Protein AF-A0A3M1JB69-F1 (afdb_monomer_lite)

Radius of gyration: 27.88 Å; chains: 1; bounding box: 50×88×58 Å

Foldseek 3Di:
DVVVVVVVVVVVVVVPDDDDDDCPDDDDDDDDDDPVPCPPVPDPVVVVVCVVCVVVCVVVCVQQAAFPDFAQAKWFQDPQDTRVLQVVFQVLVVVCVVVDPDDDQKGWDFSVQQQDRMDGGTTQGNNNVCNGRVDPDDRDDDDDDPVRVVVVVVVQVVVRHTRMYPND

Sequence (168 aa):
MKSIIFLCYCCLALLGCSSYQLLTHATAEYYVISPATDTLASTPLTERIERLVEPYQTELDSRMNEVIGRAARAMPKGQPESALGNWIADALQAKALQLSTHKVHASVQ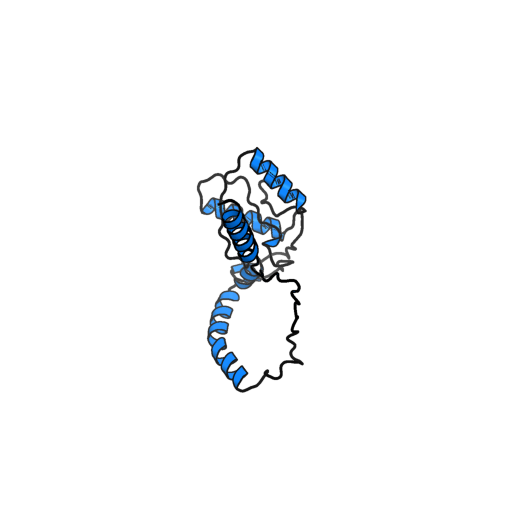NYGGIRIAELPAGAITVGTIYELMPFDNTLVIVELSAPMAQHFFDHIAAKGGWPVSKEV

Secondary structure (DSSP, 8-state):
-HHHHHHHHHHHHHTT-PPP--------------TTT-TTTTSHHHHHHHHHHHHHHHHHHHHHT-EEEEESS-EE--SS--HHHHHHHHHHHHHHHHH-SS-----B--GGG---SEE-SEEEEHHHHHHHS-S-PPP------HHHHHHHHHHHHHTT---B-TT-

pLDDT: mean 89.63, std 10.76, range [50.88, 98.31]

Structure (mmCIF, N/CA/C/O backbone):
data_AF-A0A3M1JB69-F1
#
_entry.id   AF-A0A3M1JB69-F1
#
loop_
_atom_site.group_PDB
_atom_site.id
_atom_site.type_symbol
_atom_site.label_atom_id
_atom_site.label_alt_id
_atom_site.label_comp_id
_atom_site.label_asym_id
_atom_site.label_entity_id
_atom_site.label_seq_id
_atom_site.pdbx_PDB_ins_code
_atom_site.Cartn_x
_atom_site.Cartn_y
_atom_site.Cartn_z
_atom_site.occupancy
_atom_site.B_iso_or_equiv
_atom_site.auth_seq_id
_atom_site.auth_comp_id
_atom_site.auth_asym_id
_atom_site.auth_atom_id
_atom_site.pdbx_PDB_model_num
ATOM 1 N N . MET A 1 1 ? 24.003 71.906 7.521 1.00 59.97 1 MET A N 1
ATOM 2 C CA . MET A 1 1 ? 23.502 70.748 6.738 1.00 59.97 1 MET A CA 1
ATOM 3 C C . MET A 1 1 ? 24.093 69.406 7.172 1.00 59.97 1 MET A C 1
ATOM 5 O O . MET A 1 1 ? 23.312 68.510 7.449 1.00 59.97 1 MET A O 1
ATOM 9 N N . LYS A 1 2 ? 25.422 69.252 7.305 1.00 62.91 2 LYS A N 1
ATOM 10 C CA . LYS A 1 2 ? 26.056 67.963 7.664 1.00 62.91 2 LYS A CA 1
ATOM 11 C C . LYS A 1 2 ? 25.614 67.381 9.027 1.00 62.91 2 LYS A C 1
ATOM 13 O O . LYS A 1 2 ? 25.362 66.186 9.099 1.00 62.91 2 LYS A O 1
ATOM 18 N N . SER A 1 3 ? 25.408 68.208 10.062 1.00 65.94 3 SER A N 1
ATOM 19 C CA . SER A 1 3 ? 24.931 67.723 11.378 1.00 65.94 3 SER A CA 1
ATOM 20 C C . SER A 1 3 ? 23.481 67.228 11.393 1.00 65.94 3 SER A C 1
ATOM 22 O O . SER A 1 3 ? 23.168 66.324 12.155 1.00 65.94 3 SER A O 1
ATOM 24 N N . ILE A 1 4 ? 22.598 67.776 10.550 1.00 76.06 4 ILE A N 1
ATOM 25 C CA . ILE A 1 4 ? 21.187 67.343 10.484 1.00 76.06 4 ILE A CA 1
ATOM 26 C C . ILE A 1 4 ? 21.087 65.977 9.793 1.00 76.06 4 ILE A C 1
ATOM 28 O O . ILE A 1 4 ? 20.329 65.114 10.227 1.00 76.06 4 ILE A O 1
ATOM 32 N N . ILE A 1 5 ? 21.910 65.757 8.762 1.00 77.44 5 ILE A N 1
ATOM 33 C CA . ILE A 1 5 ? 22.006 64.468 8.066 1.00 77.44 5 ILE A CA 1
ATOM 34 C C . ILE A 1 5 ? 22.552 63.391 9.013 1.00 77.44 5 ILE A C 1
ATOM 36 O O . ILE A 1 5 ? 22.012 62.289 9.053 1.00 77.44 5 ILE A O 1
ATOM 40 N N . PHE A 1 6 ? 23.562 63.722 9.825 1.00 79.25 6 PHE A N 1
ATOM 41 C CA . PHE A 1 6 ? 24.112 62.800 10.822 1.00 79.25 6 PHE A CA 1
ATOM 42 C C . PHE A 1 6 ? 23.081 62.431 11.904 1.00 79.25 6 PHE A C 1
ATOM 44 O O . PHE A 1 6 ? 22.952 61.265 12.268 1.00 79.25 6 PHE A O 1
ATOM 51 N N . LEU A 1 7 ? 22.278 63.402 12.356 1.00 78.69 7 LEU A N 1
ATOM 52 C CA . LEU A 1 7 ? 21.212 63.169 13.333 1.00 78.69 7 LEU A CA 1
ATOM 53 C C . LEU A 1 7 ? 20.072 62.300 12.765 1.00 78.69 7 LEU A C 1
ATOM 55 O O . LEU A 1 7 ? 19.571 61.419 13.463 1.00 78.69 7 LEU A O 1
ATOM 59 N N . CYS A 1 8 ? 19.701 62.492 11.492 1.00 79.81 8 CYS A N 1
ATOM 60 C CA . CYS A 1 8 ? 18.732 61.626 10.810 1.00 79.81 8 CYS A CA 1
ATOM 61 C C . CYS A 1 8 ? 19.247 60.189 10.662 1.00 79.81 8 CYS A C 1
ATOM 63 O O . CYS A 1 8 ? 18.489 59.252 10.901 1.00 79.81 8 CYS A O 1
ATOM 65 N N . TYR A 1 9 ? 20.530 60.003 10.329 1.00 78.94 9 TYR A N 1
ATOM 66 C CA . TYR A 1 9 ? 21.136 58.671 10.221 1.00 78.94 9 TYR A CA 1
ATOM 67 C C . TYR A 1 9 ? 21.146 57.932 11.567 1.00 78.94 9 TYR A C 1
ATOM 69 O O . TYR A 1 9 ? 20.818 56.747 11.619 1.00 78.94 9 TYR A O 1
ATOM 77 N N . CYS A 1 10 ? 21.430 58.639 12.667 1.00 77.38 10 CYS A N 1
ATOM 78 C CA . CYS A 1 10 ? 21.309 58.078 14.015 1.00 77.38 10 CYS A CA 1
ATOM 79 C C . CYS A 1 10 ? 19.862 57.702 14.373 1.00 77.38 10 CYS A C 1
ATOM 81 O O . CYS A 1 10 ? 19.647 56.651 14.969 1.00 77.38 10 CYS A O 1
ATOM 83 N N . CYS A 1 11 ? 18.861 58.506 13.996 1.00 77.06 11 CYS A N 1
ATOM 84 C CA . CYS A 1 11 ? 17.456 58.176 14.274 1.00 77.06 11 CYS A CA 1
ATOM 85 C C . CYS A 1 11 ? 16.965 56.957 13.475 1.00 77.06 11 CYS A C 1
ATOM 87 O O . CYS A 1 11 ? 16.249 56.121 14.021 1.00 77.06 11 CYS A O 1
ATOM 89 N N . LEU A 1 12 ? 17.378 56.815 12.211 1.00 76.62 12 LEU A N 1
ATOM 90 C CA . LEU A 1 12 ? 17.051 55.652 11.376 1.00 76.62 12 LEU A CA 1
ATOM 91 C C . LEU A 1 12 ? 17.681 54.356 11.906 1.00 76.62 12 LEU A C 1
ATOM 93 O O . LEU A 1 12 ? 17.036 53.312 11.869 1.00 76.62 12 LEU A O 1
ATOM 97 N N . ALA A 1 13 ? 18.896 54.422 12.460 1.00 72.00 13 ALA A N 1
ATOM 98 C CA . ALA A 1 13 ? 19.550 53.269 13.081 1.00 72.00 13 ALA A CA 1
ATOM 99 C C . ALA A 1 13 ? 18.842 52.787 14.364 1.00 72.00 13 ALA A C 1
ATOM 101 O O . ALA A 1 13 ? 18.866 51.595 14.665 1.00 72.00 13 ALA A O 1
ATOM 102 N N . LEU A 1 14 ? 18.174 53.683 15.101 1.00 70.69 14 LEU A N 1
ATOM 103 C CA . LEU A 1 14 ? 17.458 53.340 16.338 1.00 70.69 14 LEU A CA 1
ATOM 104 C C . LEU A 1 14 ? 16.070 52.718 16.098 1.00 70.69 14 LEU A C 1
ATOM 106 O O . LEU A 1 14 ? 15.533 52.078 16.998 1.00 70.69 14 LEU A O 1
ATOM 110 N N . LEU A 1 15 ? 15.502 52.852 14.894 1.00 72.00 15 LEU A N 1
ATOM 111 C CA . LEU A 1 15 ? 14.200 52.271 14.528 1.00 72.00 15 LEU A CA 1
ATOM 112 C C . LEU A 1 15 ? 14.291 50.819 14.010 1.00 72.00 15 LEU A C 1
ATOM 114 O O . LEU A 1 15 ? 13.262 50.204 13.746 1.00 72.00 15 LEU A O 1
ATOM 118 N N . GLY A 1 16 ? 15.500 50.258 13.871 1.00 69.44 16 GLY A N 1
ATOM 119 C CA . GLY A 1 16 ? 15.729 48.909 13.331 1.00 69.44 16 GLY A CA 1
ATOM 120 C C . GLY A 1 16 ? 15.640 47.756 14.341 1.00 69.44 16 GLY A C 1
ATOM 121 O O . GLY A 1 16 ? 15.690 46.594 13.943 1.00 69.44 16 GLY A O 1
ATOM 122 N N . CYS A 1 17 ? 15.509 48.037 15.640 1.00 71.94 17 CYS A N 1
ATOM 123 C CA . CYS A 1 17 ? 15.411 47.002 16.673 1.00 71.94 17 CYS A CA 1
ATOM 124 C C . CYS A 1 17 ? 13.972 46.483 16.811 1.00 71.94 17 CYS A C 1
ATOM 126 O O . CYS A 1 17 ? 13.270 46.824 17.762 1.00 71.94 17 CYS A O 1
ATOM 128 N N . SER A 1 18 ? 13.525 45.634 15.884 1.00 73.81 18 SER A N 1
ATOM 129 C CA . SER A 1 18 ? 12.334 44.806 16.102 1.00 73.81 18 SER A CA 1
ATOM 130 C C . SER A 1 18 ? 12.735 43.514 16.814 1.00 73.81 18 SER A C 1
ATOM 132 O O . SER A 1 18 ? 13.521 42.730 16.277 1.00 73.81 18 SER A O 1
ATOM 134 N N . SER A 1 19 ? 12.200 43.265 18.007 1.00 73.50 19 SER A N 1
ATOM 135 C CA . SER A 1 19 ? 12.325 41.959 18.650 1.00 73.50 19 SER A CA 1
ATOM 136 C C . SER A 1 19 ? 11.537 40.927 17.839 1.00 73.50 19 SER A C 1
ATOM 138 O O . SER A 1 19 ? 10.320 41.024 17.701 1.00 73.50 19 SER A O 1
ATOM 140 N N . TYR A 1 20 ? 12.226 39.936 17.277 1.00 73.81 20 TYR A N 1
ATOM 141 C CA . TYR A 1 20 ? 11.574 38.761 16.709 1.00 73.81 20 TYR A CA 1
ATOM 142 C C . TYR A 1 20 ? 11.559 37.658 17.767 1.00 73.81 20 TYR A C 1
ATOM 144 O O . TYR A 1 20 ? 12.551 37.410 18.452 1.00 73.81 20 TYR A O 1
ATOM 152 N N . GLN A 1 21 ? 10.406 37.023 17.940 1.00 80.12 21 GLN A N 1
ATOM 153 C CA . GLN A 1 21 ? 10.261 35.882 18.835 1.00 80.12 21 GLN A CA 1
ATOM 154 C C . GLN A 1 21 ? 10.840 34.662 18.113 1.00 80.12 21 GLN A C 1
ATOM 156 O O . GLN A 1 21 ? 10.257 34.178 17.145 1.00 80.12 21 GLN A O 1
ATOM 161 N N . LEU A 1 22 ? 12.007 34.192 18.551 1.00 75.62 22 LEU A N 1
ATOM 162 C CA . LEU A 1 22 ? 12.551 32.912 18.113 1.00 75.62 22 LEU A CA 1
ATOM 163 C C . LEU A 1 22 ? 12.115 31.851 19.122 1.00 75.62 22 LEU A C 1
ATOM 165 O O . LEU A 1 22 ? 12.344 32.008 20.320 1.00 75.62 22 LEU A O 1
ATOM 169 N N . LEU A 1 23 ? 11.494 30.774 18.646 1.00 78.56 23 LEU A N 1
ATOM 170 C CA . LEU A 1 23 ? 11.178 29.630 19.491 1.00 78.56 23 LEU A CA 1
ATOM 171 C C . LEU A 1 23 ? 12.502 28.976 19.927 1.00 78.56 23 LEU A C 1
ATOM 173 O O . LEU A 1 23 ? 13.141 28.281 19.141 1.00 78.56 23 LEU A O 1
ATOM 177 N N . THR A 1 24 ? 12.952 29.246 21.153 1.00 81.94 24 THR A N 1
ATOM 178 C CA . THR A 1 24 ? 14.218 28.710 21.687 1.00 81.94 24 THR A CA 1
ATOM 179 C C . THR A 1 24 ? 14.052 27.324 22.300 1.00 81.94 24 THR A C 1
ATOM 181 O O . THR A 1 24 ? 15.023 26.578 22.392 1.00 81.94 24 THR A O 1
ATOM 184 N N . HIS A 1 25 ? 12.828 26.968 22.697 1.00 75.56 25 HIS A N 1
ATOM 185 C CA . HIS A 1 25 ? 12.494 25.683 23.296 1.00 75.56 25 HIS A CA 1
ATOM 186 C C . HIS A 1 25 ? 11.073 25.259 22.918 1.00 75.56 25 HIS A C 1
ATOM 188 O O . HIS A 1 25 ? 10.121 26.018 23.085 1.00 75.56 25 HIS A O 1
ATOM 194 N N . ALA A 1 26 ? 10.939 24.019 22.456 1.00 79.75 26 ALA A N 1
ATOM 195 C CA . ALA A 1 26 ? 9.672 23.313 22.347 1.00 79.75 26 ALA A CA 1
ATOM 196 C C . ALA A 1 26 ? 9.779 22.053 23.207 1.00 79.75 26 ALA A C 1
ATOM 198 O O . ALA A 1 26 ? 10.623 21.195 22.948 1.00 79.75 26 ALA A O 1
ATOM 199 N N . THR A 1 27 ? 8.965 21.952 24.251 1.00 80.75 27 THR A N 1
ATOM 200 C CA . THR A 1 27 ? 8.867 20.743 25.072 1.00 80.75 27 THR A CA 1
ATOM 201 C C . THR A 1 27 ? 7.685 19.922 24.582 1.00 80.75 27 THR A C 1
ATOM 203 O O . THR A 1 27 ? 6.551 20.391 24.619 1.00 80.75 27 THR A O 1
ATOM 206 N N . ALA A 1 28 ? 7.945 18.704 24.109 1.00 79.81 28 ALA A N 1
ATOM 207 C CA . ALA A 1 28 ? 6.886 17.743 23.834 1.00 79.81 28 ALA A CA 1
ATOM 208 C C . ALA A 1 28 ? 6.495 17.060 25.149 1.00 79.81 28 ALA A C 1
ATOM 210 O O . ALA A 1 28 ? 7.297 16.323 25.723 1.00 79.81 28 ALA A O 1
ATOM 211 N N . GLU A 1 29 ? 5.278 17.310 25.627 1.00 83.38 29 GLU A N 1
ATOM 212 C CA . GLU A 1 29 ? 4.675 16.505 26.687 1.00 83.38 29 GLU A CA 1
ATOM 213 C C . GLU A 1 29 ? 3.885 15.356 26.063 1.00 83.38 29 GLU A C 1
ATOM 215 O O . GLU A 1 29 ? 3.011 15.561 25.221 1.00 83.38 29 GLU A O 1
ATOM 220 N N . TYR A 1 30 ? 4.207 14.134 26.481 1.00 76.44 30 TYR A N 1
ATOM 221 C CA . TYR A 1 30 ? 3.468 12.940 26.098 1.00 76.44 30 TYR A CA 1
ATOM 222 C C . TYR A 1 30 ? 2.488 12.595 27.215 1.00 76.44 30 TYR A C 1
ATOM 224 O O . TYR A 1 30 ? 2.898 12.206 28.309 1.00 76.44 30 TYR A O 1
ATOM 232 N N . TYR A 1 31 ? 1.193 12.710 26.935 1.00 76.50 31 TYR A N 1
ATOM 233 C CA . TYR A 1 31 ? 0.150 12.258 27.848 1.00 76.50 31 TYR A CA 1
ATOM 234 C C . TYR A 1 31 ? -0.183 10.799 27.548 1.00 76.50 31 TYR A C 1
ATOM 236 O O . TYR A 1 31 ? -0.689 10.470 26.475 1.00 76.50 31 TYR A O 1
ATOM 244 N N . VAL A 1 32 ? 0.114 9.911 28.496 1.00 73.62 32 VAL A N 1
ATOM 245 C CA . VAL A 1 32 ? -0.265 8.499 28.392 1.00 73.62 32 VAL A CA 1
ATOM 246 C C . VAL A 1 32 ? -1.743 8.373 28.748 1.00 73.62 32 VAL A C 1
ATOM 248 O O . VAL A 1 32 ? -2.123 8.459 29.917 1.00 73.62 32 VAL A O 1
ATOM 251 N N . ILE A 1 33 ? -2.582 8.162 27.736 1.00 74.06 33 ILE A N 1
ATOM 252 C CA . ILE A 1 33 ? -3.976 7.768 27.939 1.00 74.06 33 ILE A CA 1
ATOM 253 C C . ILE A 1 33 ? -3.962 6.277 28.284 1.00 74.06 33 ILE A C 1
ATOM 255 O O . ILE A 1 33 ? -3.626 5.446 27.441 1.00 74.06 33 ILE A O 1
ATOM 259 N N . SER A 1 34 ? -4.265 5.937 29.537 1.00 70.44 34 SER A N 1
ATOM 260 C CA . SER A 1 34 ? -4.384 4.551 29.992 1.00 70.44 34 SER A CA 1
ATOM 261 C C . SER A 1 34 ? -5.739 4.341 30.667 1.00 70.44 34 SER A C 1
ATOM 263 O O . SER A 1 34 ? -6.229 5.270 31.311 1.00 70.44 34 SER A O 1
ATOM 265 N N . PRO A 1 35 ? -6.321 3.130 30.612 1.00 67.62 35 PRO A N 1
ATOM 266 C CA . PRO A 1 35 ? -7.565 2.831 31.324 1.00 67.62 35 PRO A CA 1
ATOM 267 C C . PRO A 1 35 ? -7.478 3.101 32.836 1.00 67.62 35 PRO A C 1
ATOM 269 O O . PRO A 1 35 ? -8.478 3.399 33.472 1.00 67.62 35 PRO A O 1
ATOM 272 N N . ALA A 1 36 ? -6.275 3.021 33.418 1.00 66.12 36 ALA A N 1
ATOM 273 C CA . ALA A 1 36 ? -6.036 3.274 34.838 1.00 66.12 36 ALA A CA 1
ATOM 274 C C . ALA A 1 36 ? -6.011 4.770 35.208 1.00 66.12 36 ALA A C 1
ATOM 276 O O . ALA A 1 36 ? -6.144 5.108 36.383 1.00 66.12 36 ALA A O 1
ATOM 277 N N . THR A 1 37 ? -5.825 5.662 34.231 1.00 65.44 37 THR A N 1
ATOM 278 C CA . THR A 1 37 ? -5.840 7.125 34.409 1.00 65.44 37 THR A CA 1
ATOM 279 C C . THR A 1 37 ? -7.115 7.779 33.881 1.00 65.44 37 THR A C 1
ATOM 281 O O . THR A 1 37 ? -7.294 8.985 34.055 1.00 65.44 37 THR A O 1
ATOM 284 N N . ASP A 1 38 ? -8.016 7.003 33.278 1.00 70.25 38 ASP A N 1
ATOM 285 C CA . ASP A 1 38 ? -9.279 7.497 32.749 1.00 70.25 38 ASP A CA 1
ATOM 286 C C . ASP A 1 38 ? -10.336 7.610 33.857 1.00 70.25 38 ASP A C 1
ATOM 288 O O . ASP A 1 38 ? -11.133 6.708 34.108 1.00 70.25 38 ASP A O 1
ATOM 292 N N . THR A 1 39 ? -10.339 8.750 34.548 1.00 69.44 39 THR A N 1
ATOM 293 C CA . THR A 1 39 ? -11.364 9.092 35.548 1.00 69.44 39 THR A CA 1
ATOM 294 C C . THR A 1 39 ? -12.730 9.397 34.930 1.00 69.44 39 THR A C 1
ATOM 296 O O . THR A 1 39 ? -13.700 9.593 35.666 1.00 69.44 39 THR A O 1
ATOM 299 N N . LEU A 1 40 ? -12.816 9.463 33.597 1.00 69.81 40 LEU A N 1
ATOM 300 C CA . LEU A 1 40 ? -14.030 9.780 32.854 1.00 69.81 40 LEU A CA 1
ATOM 301 C C . LEU A 1 40 ? -14.699 8.537 32.260 1.00 69.81 40 LEU A C 1
ATOM 303 O O . LEU A 1 40 ? -15.880 8.621 31.905 1.00 69.81 40 LEU A O 1
ATOM 307 N N . ALA A 1 41 ? -14.007 7.399 32.181 1.00 66.94 41 ALA A N 1
ATOM 308 C CA . ALA A 1 41 ? -14.578 6.117 31.786 1.00 66.94 41 ALA A CA 1
ATOM 309 C C . ALA A 1 41 ? -15.791 5.802 32.678 1.00 66.94 41 ALA A C 1
ATOM 311 O O . ALA A 1 41 ? -15.651 5.583 33.879 1.00 66.94 41 ALA A O 1
ATOM 312 N N . SER A 1 42 ? -16.993 5.763 32.098 1.00 71.56 42 SER A N 1
ATOM 313 C CA . SER A 1 42 ? -18.283 5.575 32.802 1.00 71.56 42 SER A CA 1
ATOM 314 C C . SER A 1 42 ? -18.881 6.815 33.489 1.00 71.56 42 SER A C 1
ATOM 316 O O . SER A 1 42 ? -19.702 6.693 34.398 1.00 71.56 42 SER A O 1
ATOM 318 N N . THR A 1 43 ? -18.511 8.030 33.075 1.00 83.38 43 THR A N 1
ATOM 319 C CA . THR A 1 43 ? -19.270 9.234 33.461 1.00 83.38 43 THR A CA 1
ATOM 320 C C . THR A 1 43 ? -20.482 9.453 32.546 1.00 83.38 43 THR A C 1
ATOM 322 O O . THR A 1 43 ? -20.436 9.081 31.371 1.00 83.38 43 THR A O 1
ATOM 325 N N . PRO A 1 44 ? -21.529 10.174 33.000 1.00 85.44 44 PRO A N 1
ATOM 326 C CA . PRO A 1 44 ? -22.649 10.558 32.135 1.00 85.44 44 PRO A CA 1
ATOM 327 C C . PRO A 1 44 ? -22.227 11.366 30.897 1.00 85.44 44 PRO A C 1
ATOM 329 O O . PRO A 1 44 ? -22.964 11.433 29.915 1.00 85.44 44 PRO A O 1
ATOM 332 N N . LEU A 1 45 ? -21.062 12.027 30.939 1.00 85.75 45 LEU A N 1
ATOM 333 C CA . LEU A 1 45 ? -20.484 12.705 29.781 1.00 85.75 45 LEU A CA 1
ATOM 334 C C . LEU A 1 45 ? -19.982 11.691 28.747 1.00 85.75 45 LEU A C 1
ATOM 336 O O . LEU A 1 45 ? -20.325 11.814 27.574 1.00 85.75 45 LEU A O 1
ATOM 340 N N . THR A 1 46 ? -19.235 10.679 29.182 1.00 86.38 46 THR A N 1
ATOM 341 C CA . THR A 1 46 ? -18.732 9.597 28.324 1.00 86.38 46 THR A CA 1
ATOM 342 C C . THR A 1 46 ? -19.878 8.805 27.704 1.00 86.38 46 THR A C 1
ATOM 344 O O . THR A 1 46 ? -19.921 8.689 26.487 1.00 86.38 46 THR A O 1
ATOM 347 N N . GLU A 1 47 ? -20.901 8.429 28.478 1.00 88.25 47 GLU A N 1
ATOM 348 C CA . GLU A 1 47 ? -22.102 7.751 27.951 1.00 88.25 47 GLU A CA 1
ATOM 349 C C . GLU A 1 47 ? -22.867 8.590 26.909 1.00 88.25 47 GLU A C 1
ATOM 351 O O . GLU A 1 47 ? -23.573 8.068 26.042 1.00 88.25 47 GLU A O 1
ATOM 356 N N . ARG A 1 48 ? -22.807 9.924 27.007 1.00 91.69 48 ARG A N 1
ATOM 357 C CA . ARG A 1 48 ? -23.402 10.822 26.003 1.00 91.69 48 ARG A CA 1
ATOM 358 C C . ARG A 1 48 ? -22.561 10.882 24.733 1.00 91.69 48 ARG A C 1
ATOM 360 O O . ARG A 1 48 ? -23.143 10.967 23.657 1.00 91.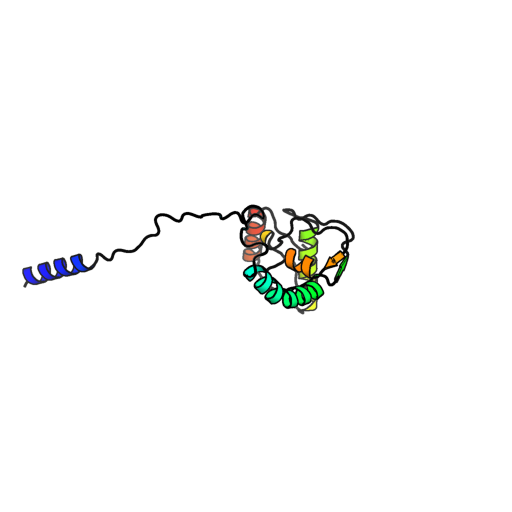69 48 ARG A O 1
ATOM 367 N N . ILE A 1 49 ? -21.235 10.865 24.855 1.00 92.25 49 ILE A N 1
ATOM 368 C CA . ILE A 1 49 ? -20.313 10.845 23.713 1.00 92.25 49 ILE A CA 1
ATOM 369 C C . ILE A 1 49 ? -20.387 9.491 23.003 1.00 92.25 49 ILE A C 1
ATOM 371 O O . ILE A 1 49 ? -20.511 9.464 21.785 1.00 92.25 49 ILE A O 1
ATOM 375 N N . GLU A 1 50 ? -20.402 8.384 23.741 1.00 91.62 50 GLU A N 1
ATOM 376 C CA . GLU A 1 50 ? -20.561 7.035 23.188 1.00 91.62 50 GLU A CA 1
ATOM 377 C C . GLU A 1 50 ? -21.858 6.923 22.386 1.00 91.62 50 GLU A C 1
ATOM 379 O O . GLU A 1 50 ? -21.807 6.611 21.201 1.00 91.62 50 GLU A O 1
ATOM 384 N N . ARG A 1 51 ? -23.005 7.309 22.964 1.00 94.62 51 ARG A N 1
ATOM 385 C CA . ARG A 1 51 ? -24.290 7.332 22.238 1.00 94.62 51 ARG A CA 1
ATOM 386 C C . ARG A 1 51 ? -24.297 8.262 21.025 1.00 94.62 51 ARG A C 1
ATOM 388 O O . ARG A 1 51 ? -25.051 8.034 20.085 1.00 94.62 51 ARG A O 1
ATOM 395 N N . LEU A 1 52 ? -23.506 9.335 21.053 1.00 96.12 52 LEU A N 1
ATOM 396 C CA . LEU A 1 52 ? -23.362 10.235 19.911 1.00 96.12 52 LEU A CA 1
ATOM 397 C C . LEU A 1 52 ? -22.556 9.579 18.779 1.00 96.12 52 LEU A C 1
ATOM 399 O O . LEU A 1 52 ? -22.883 9.792 17.614 1.00 96.12 52 LEU A O 1
ATOM 403 N N . VAL A 1 53 ? -21.513 8.812 19.109 1.00 96.88 53 VAL A N 1
ATOM 404 C CA . VAL A 1 53 ? -20.578 8.200 18.148 1.00 96.88 53 VAL A CA 1
ATOM 405 C C . VAL A 1 53 ? -21.081 6.849 17.622 1.00 96.88 53 VAL A C 1
ATOM 407 O O . VAL A 1 53 ? -20.856 6.539 16.453 1.00 96.88 53 VAL A O 1
ATOM 410 N N . GLU A 1 54 ? -21.808 6.083 18.437 1.00 96.88 54 GLU A N 1
ATOM 411 C CA . GLU A 1 54 ? -22.316 4.732 18.151 1.00 96.88 54 GLU A CA 1
ATOM 412 C C . GLU A 1 54 ? -22.949 4.550 16.756 1.00 96.88 54 GLU A C 1
ATOM 414 O O . GLU A 1 54 ? -22.554 3.610 16.057 1.00 96.88 54 GLU A O 1
ATOM 419 N N . PRO A 1 55 ? -23.878 5.406 16.274 1.00 96.50 55 PRO A N 1
ATOM 420 C CA . PRO A 1 55 ? -24.465 5.208 14.948 1.00 96.50 55 PRO A CA 1
ATOM 421 C C . PRO A 1 55 ? -23.438 5.355 13.816 1.00 96.50 55 PRO A C 1
ATOM 423 O O . PRO A 1 55 ? -23.493 4.609 12.839 1.00 96.50 55 PRO A O 1
ATOM 426 N N . TYR A 1 56 ? -22.472 6.270 13.956 1.00 97.25 56 TYR A N 1
ATOM 427 C CA . TYR A 1 56 ? -21.403 6.458 12.970 1.00 97.25 56 TYR A CA 1
ATOM 428 C C . TYR A 1 56 ? -20.423 5.291 12.986 1.00 97.25 56 TYR A C 1
ATOM 430 O O . TYR A 1 56 ? -20.015 4.822 11.927 1.00 97.25 56 TYR A O 1
ATOM 438 N N . GLN A 1 57 ? -20.072 4.807 14.180 1.00 95.94 57 GLN A N 1
ATOM 439 C CA . GLN A 1 57 ? -19.228 3.628 14.333 1.00 95.94 57 GLN A CA 1
ATOM 440 C C . GLN A 1 57 ? -19.892 2.403 13.703 1.00 95.94 57 GLN A C 1
ATOM 442 O O . GLN A 1 57 ? -19.261 1.718 12.912 1.00 95.94 57 GLN A O 1
ATOM 447 N N . THR A 1 58 ? -21.182 2.184 13.961 1.00 96.19 58 THR A N 1
ATOM 448 C CA . THR A 1 58 ? -21.933 1.056 13.392 1.00 96.19 58 THR A CA 1
ATOM 449 C C . THR A 1 58 ? -21.948 1.095 11.862 1.00 96.19 58 THR A C 1
ATOM 451 O O . THR A 1 58 ? -21.715 0.074 11.210 1.00 96.19 58 THR A O 1
ATOM 454 N N . GLU A 1 59 ? -22.192 2.266 11.261 1.00 95.75 59 GLU A N 1
ATOM 455 C CA . GLU A 1 59 ? -22.146 2.401 9.803 1.00 95.75 59 GLU A CA 1
ATOM 456 C C . GLU A 1 59 ? -20.730 2.160 9.260 1.00 95.75 59 GLU A C 1
ATOM 458 O O . GLU A 1 59 ? -20.559 1.399 8.303 1.00 95.75 59 GLU A O 1
ATOM 463 N N . LEU A 1 60 ? -19.712 2.770 9.873 1.00 96.19 60 LEU A N 1
ATOM 464 C CA . LEU A 1 60 ? -18.318 2.608 9.464 1.00 96.19 60 LEU A CA 1
ATOM 465 C C . LEU A 1 60 ? -17.866 1.152 9.573 1.00 96.19 60 LEU A C 1
ATOM 467 O O . LEU A 1 60 ? -17.315 0.625 8.609 1.00 96.19 60 LEU A O 1
ATOM 471 N N . ASP A 1 61 ? -18.162 0.483 10.683 1.00 96.06 61 ASP A N 1
ATOM 472 C CA . ASP A 1 61 ? -17.812 -0.914 10.922 1.00 96.06 61 ASP A CA 1
ATOM 473 C C . ASP A 1 61 ? -18.453 -1.828 9.876 1.00 96.06 61 ASP A C 1
ATOM 475 O O . ASP A 1 61 ? -17.805 -2.758 9.393 1.00 96.06 61 ASP A O 1
ATOM 479 N N . SER A 1 62 ? -19.693 -1.550 9.456 1.00 95.00 62 SER A N 1
ATOM 480 C CA . SER A 1 62 ? -20.350 -2.330 8.400 1.00 95.00 62 SER A CA 1
ATOM 481 C C . SER A 1 62 ? -19.600 -2.268 7.062 1.00 95.00 62 SER A C 1
ATOM 483 O O . SER A 1 62 ? -19.518 -3.274 6.358 1.00 95.00 62 SER A O 1
ATOM 485 N N . ARG A 1 63 ? -18.998 -1.115 6.737 1.00 96.19 63 ARG A N 1
ATOM 486 C CA . ARG A 1 63 ? -18.219 -0.906 5.507 1.00 96.19 63 ARG A CA 1
ATOM 487 C C . ARG A 1 63 ? -16.794 -1.431 5.651 1.00 96.19 63 ARG A C 1
ATOM 489 O O . ARG A 1 63 ? -16.290 -2.104 4.760 1.00 96.19 63 ARG A O 1
ATOM 496 N N . MET A 1 64 ? -16.137 -1.149 6.776 1.00 96.94 64 MET A N 1
ATOM 497 C CA . MET A 1 64 ? -14.747 -1.543 7.022 1.00 96.94 64 MET A CA 1
ATOM 498 C C . MET A 1 64 ? -14.581 -3.060 7.156 1.00 96.94 64 MET A C 1
ATOM 500 O O . MET A 1 64 ? -13.524 -3.581 6.798 1.00 96.94 64 MET A O 1
ATOM 504 N N . ASN A 1 65 ? -15.610 -3.776 7.615 1.00 97.38 65 ASN A N 1
ATOM 505 C CA . ASN A 1 65 ? -15.590 -5.235 7.745 1.00 97.38 65 ASN A CA 1
ATOM 506 C C . ASN A 1 65 ? -16.018 -5.986 6.474 1.00 97.38 65 ASN A C 1
ATOM 508 O O . ASN A 1 65 ? -16.003 -7.219 6.462 1.00 97.38 65 ASN A O 1
ATOM 512 N N . GLU A 1 66 ? -16.372 -5.284 5.393 1.00 98.06 66 GLU A N 1
ATOM 5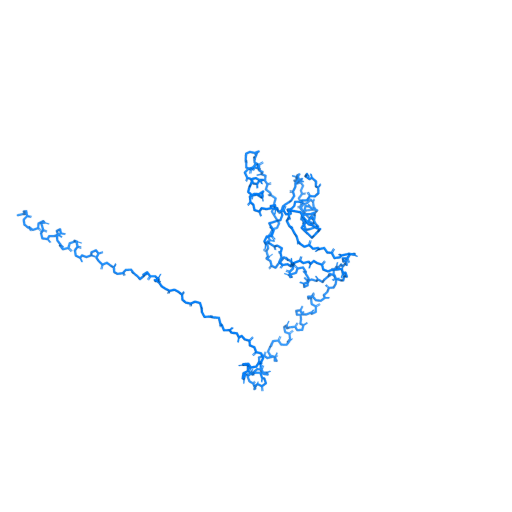13 C CA . GLU A 1 66 ? -16.668 -5.922 4.111 1.00 98.06 66 GLU A CA 1
ATOM 514 C C . GLU A 1 66 ? -15.426 -6.662 3.591 1.00 98.06 66 GLU A C 1
ATOM 516 O O . GLU A 1 66 ? -14.365 -6.067 3.396 1.00 98.06 66 GLU A O 1
ATOM 521 N N . VAL A 1 67 ? -15.558 -7.973 3.365 1.00 98.12 67 VAL A N 1
ATOM 522 C CA . VAL A 1 67 ? -14.483 -8.822 2.837 1.00 98.12 67 VAL A CA 1
ATOM 523 C C . VAL A 1 67 ? -14.412 -8.671 1.320 1.00 98.12 67 VAL A C 1
ATOM 525 O O . VAL A 1 67 ? -15.302 -9.124 0.605 1.00 98.12 67 VAL A O 1
ATOM 528 N N . ILE A 1 68 ? -13.308 -8.113 0.829 1.00 97.50 68 ILE A N 1
ATOM 529 C CA . ILE A 1 68 ? -13.074 -7.845 -0.599 1.00 97.50 68 ILE A CA 1
ATOM 530 C C . ILE A 1 68 ? -12.138 -8.863 -1.259 1.00 97.50 68 ILE A C 1
ATOM 532 O O . ILE A 1 68 ? -11.951 -8.865 -2.474 1.00 97.50 68 ILE A O 1
ATOM 536 N N . GLY A 1 69 ? -11.523 -9.740 -0.467 1.00 97.00 69 GLY A N 1
ATOM 537 C CA . GLY A 1 69 ? -10.615 -10.755 -0.976 1.00 97.00 69 GLY A CA 1
ATOM 538 C C . GLY A 1 69 ? -10.059 -11.653 0.115 1.00 97.00 69 GLY A C 1
ATOM 539 O O . GLY A 1 69 ? -10.414 -11.543 1.291 1.00 97.00 69 GLY A O 1
ATOM 540 N N . ARG A 1 70 ? -9.175 -12.572 -0.283 1.00 97.94 70 ARG A N 1
ATOM 541 C CA . ARG A 1 70 ? -8.446 -13.435 0.648 1.00 97.94 70 ARG A CA 1
ATOM 542 C C . ARG A 1 70 ? -6.978 -13.564 0.258 1.00 97.94 70 ARG A C 1
ATOM 544 O O . ARG A 1 70 ? -6.672 -13.919 -0.878 1.00 97.94 70 ARG A O 1
ATOM 551 N N . ALA A 1 71 ? -6.083 -13.328 1.211 1.00 97.31 71 ALA A N 1
ATOM 552 C CA . ALA A 1 71 ? -4.661 -13.607 1.080 1.00 97.31 71 ALA A CA 1
ATOM 553 C C . ALA A 1 71 ? -4.403 -15.099 1.332 1.00 97.31 71 ALA A C 1
ATOM 555 O O . ALA A 1 71 ? -4.729 -15.626 2.396 1.00 97.31 71 ALA A O 1
ATOM 556 N N . ALA A 1 72 ? -3.799 -15.789 0.362 1.00 97.38 72 ALA A N 1
ATOM 557 C CA . ALA A 1 72 ? -3.489 -17.218 0.482 1.00 97.38 72 ALA A CA 1
ATOM 558 C C . ALA A 1 72 ? -2.385 -17.515 1.515 1.00 97.38 72 ALA A C 1
ATOM 560 O O . ALA A 1 72 ? -2.307 -18.617 2.048 1.00 97.38 72 ALA A O 1
ATOM 561 N N . ARG A 1 73 ? -1.517 -16.536 1.777 1.00 97.38 73 ARG A N 1
ATOM 562 C CA . ARG A 1 73 ? -0.401 -16.607 2.722 1.00 97.38 73 ARG A CA 1
ATOM 563 C C . ARG A 1 73 ? -0.143 -15.225 3.307 1.00 97.38 73 ARG A C 1
ATOM 565 O O . ARG A 1 73 ? -0.543 -14.231 2.705 1.00 97.38 73 ARG A O 1
ATOM 572 N N . ALA A 1 74 ? 0.562 -15.183 4.432 1.00 97.94 74 ALA A N 1
ATOM 573 C CA . ALA A 1 74 ? 1.041 -13.929 4.984 1.00 97.94 74 ALA A CA 1
ATOM 574 C C . ALA A 1 74 ? 2.057 -13.285 4.028 1.00 97.94 74 ALA A C 1
ATOM 576 O O . ALA A 1 74 ? 2.857 -13.977 3.386 1.00 97.94 74 ALA A O 1
ATOM 577 N N . MET A 1 75 ? 2.000 -11.964 3.907 1.00 98.31 75 MET A N 1
ATOM 578 C CA . MET A 1 75 ? 2.894 -11.169 3.076 1.00 98.31 75 MET A CA 1
ATOM 579 C C . MET A 1 75 ? 3.587 -10.135 3.964 1.00 98.31 75 MET A C 1
ATOM 581 O O . MET A 1 75 ? 2.997 -9.090 4.250 1.00 98.31 75 MET A O 1
ATOM 585 N N . PRO A 1 76 ? 4.818 -10.409 4.428 1.00 97.88 76 PRO A N 1
ATOM 586 C CA . PRO A 1 76 ? 5.566 -9.454 5.230 1.00 97.88 76 PRO A CA 1
ATOM 587 C C . PRO A 1 76 ? 6.030 -8.274 4.372 1.00 97.88 76 PRO A C 1
ATOM 589 O O . PRO A 1 76 ? 6.300 -8.420 3.173 1.00 97.88 76 PRO A O 1
ATOM 592 N N . LYS A 1 77 ? 6.143 -7.104 5.002 1.00 97.81 77 LYS A N 1
ATOM 593 C CA . LYS A 1 77 ? 6.765 -5.904 4.445 1.00 97.81 77 LYS A CA 1
ATOM 594 C C . LYS A 1 77 ? 8.272 -5.929 4.708 1.00 97.81 77 LYS A C 1
ATOM 596 O O . LYS A 1 77 ? 8.710 -6.226 5.815 1.00 97.81 77 LYS A O 1
ATOM 601 N N . GLY A 1 78 ? 9.065 -5.550 3.712 1.00 96.56 78 GLY A N 1
ATOM 602 C CA . GLY A 1 78 ? 10.522 -5.492 3.813 1.00 96.56 78 GLY A CA 1
ATOM 603 C C . GLY A 1 78 ? 11.171 -4.706 2.675 1.00 96.56 78 GLY A C 1
ATOM 604 O O . GLY A 1 78 ? 10.504 -4.322 1.712 1.00 96.56 78 GLY A O 1
ATOM 605 N N . GLN A 1 79 ? 12.469 -4.454 2.832 1.00 96.25 79 GLN A N 1
ATOM 606 C CA . GLN A 1 79 ? 13.345 -3.802 1.859 1.00 96.25 79 GLN A CA 1
ATOM 607 C C . GLN A 1 79 ? 14.536 -4.727 1.537 1.00 96.25 79 GLN A C 1
ATOM 609 O O . GLN A 1 79 ? 14.943 -5.491 2.416 1.00 96.25 79 GLN A O 1
ATOM 614 N N . PRO A 1 80 ? 15.128 -4.649 0.331 1.00 93.75 80 PRO A N 1
ATOM 615 C CA . PRO A 1 80 ? 14.705 -3.803 -0.792 1.00 93.75 80 PRO A CA 1
ATOM 616 C C . PRO A 1 80 ? 13.410 -4.290 -1.455 1.00 93.75 80 PRO A C 1
ATOM 618 O O . PRO A 1 80 ? 12.647 -3.481 -1.972 1.00 93.75 80 PRO A O 1
ATOM 621 N N . GLU A 1 81 ? 13.136 -5.589 -1.358 1.00 92.88 81 GLU A N 1
ATOM 622 C CA . GLU A 1 81 ? 11.994 -6.275 -1.955 1.00 92.88 81 GLU A CA 1
ATOM 623 C C . GLU A 1 81 ? 11.225 -7.045 -0.871 1.00 92.88 81 GLU A C 1
ATOM 625 O O . GLU A 1 81 ? 11.802 -7.497 0.123 1.00 92.88 81 GLU A O 1
ATOM 630 N N . SER A 1 82 ? 9.911 -7.197 -1.034 1.00 96.44 82 SER A N 1
ATOM 631 C CA . SER A 1 82 ? 9.098 -8.027 -0.140 1.00 96.44 82 SER A CA 1
ATOM 632 C C . SER A 1 82 ? 7.806 -8.479 -0.800 1.00 96.44 82 SER A C 1
ATOM 634 O O . SER A 1 82 ? 7.302 -7.819 -1.705 1.00 96.44 82 SER A O 1
ATOM 636 N N . ALA A 1 83 ? 7.225 -9.574 -0.302 1.00 96.69 83 ALA A N 1
ATOM 637 C CA . ALA A 1 83 ? 5.979 -10.114 -0.841 1.00 96.69 83 ALA A CA 1
ATOM 638 C C . ALA A 1 83 ? 4.847 -9.072 -0.844 1.00 96.69 83 ALA A C 1
ATOM 640 O O . ALA A 1 83 ? 4.141 -8.948 -1.843 1.00 96.69 83 ALA A O 1
ATOM 641 N N . LEU A 1 84 ? 4.705 -8.299 0.242 1.00 97.62 84 LEU A N 1
ATOM 642 C CA . LEU A 1 84 ? 3.686 -7.251 0.320 1.00 97.62 84 LEU A CA 1
ATOM 643 C C . LEU A 1 84 ? 3.989 -6.083 -0.616 1.00 97.62 84 LEU A C 1
ATOM 645 O O . LEU A 1 84 ? 3.095 -5.605 -1.309 1.00 97.62 84 LEU A O 1
ATOM 649 N N . GLY A 1 85 ? 5.247 -5.632 -0.636 1.00 97.00 85 GLY A N 1
ATOM 650 C CA . GLY A 1 85 ? 5.681 -4.532 -1.490 1.00 97.00 85 GLY A CA 1
ATOM 651 C C . GLY A 1 85 ? 5.412 -4.822 -2.964 1.00 97.00 85 GLY A C 1
ATOM 652 O O .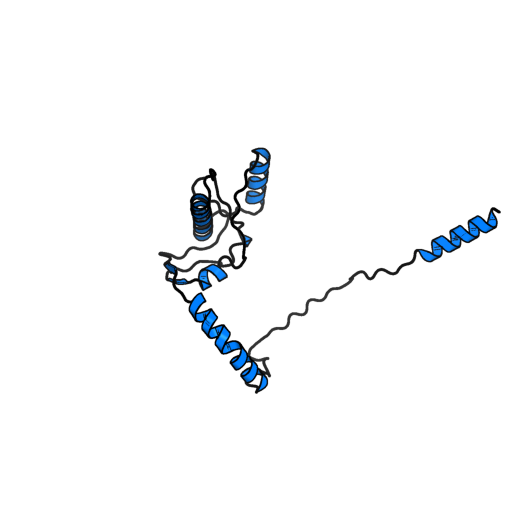 GLY A 1 85 ? 4.742 -4.037 -3.632 1.00 97.00 85 GLY A O 1
ATOM 653 N N . ASN A 1 86 ? 5.871 -5.974 -3.443 1.00 96.12 86 ASN A N 1
ATOM 654 C CA . ASN A 1 86 ? 5.718 -6.374 -4.839 1.00 96.12 86 ASN A CA 1
ATOM 655 C C . ASN A 1 86 ? 4.251 -6.513 -5.224 1.00 96.12 86 ASN A C 1
ATOM 657 O O . ASN A 1 86 ? 3.843 -6.015 -6.266 1.00 96.12 86 ASN A O 1
ATOM 661 N N . TRP A 1 87 ? 3.442 -7.133 -4.358 1.00 96.00 87 TRP A N 1
ATOM 662 C CA . TRP A 1 87 ? 2.012 -7.284 -4.609 1.00 96.00 87 TRP A CA 1
ATOM 663 C C . TRP A 1 87 ? 1.313 -5.927 -4.780 1.00 96.00 87 TRP A C 1
ATOM 665 O O . TRP A 1 87 ? 0.497 -5.767 -5.688 1.00 96.00 87 TRP A O 1
ATOM 675 N N . ILE A 1 88 ? 1.666 -4.931 -3.959 1.00 96.31 88 ILE A N 1
ATOM 676 C CA . ILE A 1 88 ? 1.131 -3.568 -4.085 1.00 96.31 88 ILE A CA 1
ATOM 677 C C . ILE A 1 88 ? 1.597 -2.922 -5.390 1.00 96.31 88 ILE A C 1
ATOM 679 O O . ILE A 1 88 ? 0.776 -2.367 -6.117 1.00 96.31 88 ILE A O 1
ATOM 683 N N . ALA A 1 89 ? 2.890 -2.997 -5.711 1.00 97.06 89 ALA A N 1
ATOM 684 C CA . ALA A 1 89 ? 3.417 -2.416 -6.942 1.00 97.06 89 ALA A CA 1
ATOM 685 C C . ALA A 1 89 ? 2.748 -3.039 -8.184 1.00 97.06 89 ALA A C 1
ATOM 687 O O . ALA A 1 89 ? 2.238 -2.314 -9.044 1.00 97.06 89 ALA A O 1
ATOM 688 N N . ASP A 1 90 ? 2.629 -4.364 -8.235 1.00 96.56 90 ASP A N 1
ATOM 689 C CA . ASP A 1 90 ? 1.925 -5.080 -9.301 1.00 96.56 90 ASP A CA 1
ATOM 690 C C . ASP A 1 90 ? 0.456 -4.641 -9.409 1.00 96.56 90 ASP A C 1
ATOM 692 O O . ASP A 1 90 ? -0.035 -4.384 -10.512 1.00 96.56 90 ASP A O 1
ATOM 696 N N . ALA A 1 91 ? -0.245 -4.485 -8.280 1.00 95.06 91 ALA A N 1
ATOM 697 C CA . ALA A 1 91 ? -1.625 -4.000 -8.262 1.00 95.06 91 ALA A CA 1
ATOM 698 C C . ALA A 1 91 ? -1.749 -2.566 -8.810 1.00 95.06 91 ALA A C 1
ATOM 700 O O . ALA A 1 91 ? -2.671 -2.280 -9.582 1.00 95.06 91 ALA A O 1
ATOM 701 N N . LEU A 1 92 ? -0.807 -1.677 -8.473 1.00 95.88 92 LEU A N 1
ATOM 702 C CA . LEU A 1 92 ? -0.752 -0.313 -9.010 1.00 95.88 92 LEU A CA 1
ATOM 703 C C . LEU A 1 92 ? -0.527 -0.316 -10.526 1.00 95.88 92 LEU A C 1
ATOM 705 O O . LEU A 1 92 ? -1.228 0.399 -11.243 1.00 95.88 92 LEU A O 1
ATOM 709 N N . GLN A 1 93 ? 0.400 -1.137 -11.033 1.00 96.00 93 GLN A N 1
ATOM 710 C CA . GLN A 1 93 ? 0.653 -1.235 -12.475 1.00 96.00 93 GLN A CA 1
ATOM 711 C C . GLN A 1 93 ? -0.563 -1.808 -13.208 1.00 96.00 93 GLN A C 1
ATOM 713 O O . GLN A 1 93 ? -0.999 -1.241 -14.211 1.00 96.00 93 GLN A O 1
ATOM 718 N N . ALA A 1 94 ? -1.163 -2.880 -12.681 1.00 95.00 94 ALA A N 1
ATOM 719 C CA . ALA A 1 94 ? -2.368 -3.477 -13.246 1.00 95.00 94 ALA A CA 1
ATOM 720 C C . ALA A 1 94 ? -3.517 -2.462 -13.314 1.00 95.00 94 ALA A C 1
ATOM 722 O O . ALA A 1 94 ? -4.193 -2.359 -14.339 1.00 95.00 94 ALA A O 1
ATOM 723 N N . LYS A 1 95 ? -3.713 -1.661 -12.258 1.00 95.12 95 LYS A N 1
ATOM 724 C CA . LYS A 1 95 ? -4.743 -0.620 -12.256 1.00 95.12 95 LYS A CA 1
ATOM 725 C C . LYS A 1 95 ? -4.423 0.516 -13.228 1.00 95.12 95 LYS A C 1
ATOM 727 O O . LYS A 1 95 ? -5.328 0.974 -13.923 1.00 95.12 95 LYS A O 1
ATOM 732 N N . ALA A 1 96 ? -3.163 0.937 -13.327 1.00 95.50 96 ALA A N 1
ATOM 733 C CA . ALA A 1 96 ? -2.735 1.969 -14.271 1.00 95.50 96 ALA A CA 1
ATOM 734 C C . ALA A 1 96 ? -3.020 1.559 -15.724 1.00 95.50 96 ALA A C 1
ATOM 736 O O . ALA A 1 96 ? -3.580 2.348 -16.482 1.00 95.50 96 ALA A O 1
ATOM 737 N N . LEU A 1 97 ? -2.714 0.308 -16.083 1.00 93.56 97 LEU A N 1
ATOM 738 C CA . LEU A 1 97 ? -2.967 -0.252 -17.415 1.00 93.56 97 LEU A CA 1
ATOM 739 C C . LEU A 1 97 ? -4.464 -0.411 -17.732 1.00 93.56 97 LEU A C 1
ATOM 741 O O . LEU A 1 97 ? -4.848 -0.380 -18.896 1.00 93.56 97 LEU A O 1
ATOM 745 N N . GLN A 1 98 ? -5.323 -0.564 -16.720 1.00 95.00 98 GLN A N 1
ATOM 746 C CA . GLN A 1 98 ? -6.780 -0.557 -16.916 1.00 95.00 98 GLN A CA 1
ATOM 747 C C . GLN A 1 98 ? -7.338 0.850 -17.154 1.00 95.00 98 GLN A C 1
ATOM 749 O O . GLN A 1 98 ? -8.333 1.004 -17.858 1.00 95.00 98 GLN A O 1
ATOM 754 N N . LEU A 1 99 ? -6.745 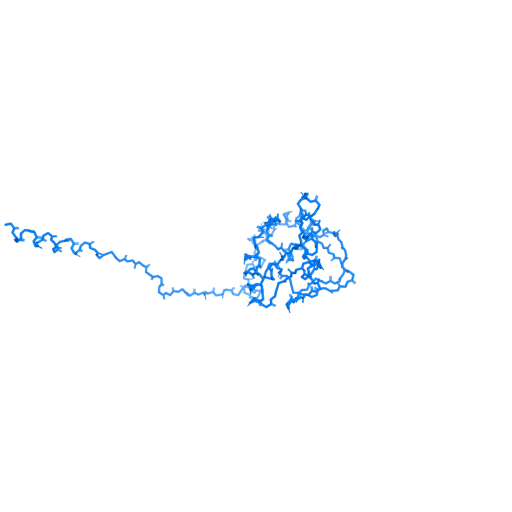1.865 -16.523 1.00 94.06 99 LEU A N 1
ATOM 755 C CA . LEU A 1 99 ? -7.239 3.244 -16.554 1.00 94.06 99 LEU A CA 1
ATOM 756 C C . LEU A 1 99 ? -6.632 4.086 -17.683 1.00 94.06 99 LEU A C 1
ATOM 758 O O . LEU A 1 99 ? -7.112 5.187 -17.943 1.00 94.06 99 LEU A O 1
ATOM 762 N N . SER A 1 100 ? -5.572 3.606 -18.331 1.00 92.00 100 SER A N 1
ATOM 763 C CA . SER A 1 100 ? -4.789 4.380 -19.289 1.00 92.00 100 SER A CA 1
ATOM 764 C C . SER A 1 100 ? -4.376 3.545 -20.492 1.00 92.00 100 SER A C 1
ATOM 766 O O . SER A 1 100 ? -4.051 2.369 -20.374 1.00 92.00 100 SER A O 1
ATOM 768 N N . THR A 1 101 ? -4.319 4.187 -21.657 1.00 91.69 101 THR A N 1
ATOM 769 C CA . THR A 1 101 ? -3.737 3.621 -22.883 1.00 91.69 101 THR A CA 1
ATOM 770 C C . THR A 1 101 ? -2.226 3.847 -22.981 1.00 91.69 101 THR A C 1
ATOM 772 O O . THR A 1 101 ? -1.593 3.375 -23.926 1.00 91.69 101 THR A O 1
ATOM 775 N N . HIS A 1 102 ? -1.634 4.578 -22.030 1.00 90.62 102 HIS A N 1
ATOM 776 C CA . HIS A 1 102 ? -0.198 4.831 -22.008 1.00 90.62 102 HIS A CA 1
ATOM 777 C C . HIS A 1 102 ? 0.569 3.554 -21.678 1.00 90.62 102 HIS A C 1
ATOM 779 O O . HIS A 1 102 ? 0.165 2.754 -20.832 1.00 90.62 102 HIS A O 1
ATOM 785 N N . LYS A 1 103 ? 1.732 3.396 -22.307 1.00 89.44 103 LYS A N 1
ATOM 786 C CA . LYS A 1 103 ? 2.656 2.318 -21.973 1.00 89.44 103 LYS A CA 1
ATOM 787 C C . LYS A 1 103 ? 3.270 2.581 -20.595 1.00 89.44 103 LYS A C 1
ATOM 789 O O . LYS A 1 103 ? 3.997 3.554 -20.421 1.00 89.44 103 LYS A O 1
ATOM 794 N N . VAL A 1 104 ? 3.011 1.695 -19.636 1.00 93.00 104 VAL A N 1
ATOM 795 C CA . VAL A 1 104 ? 3.587 1.757 -18.284 1.00 93.00 104 VAL A CA 1
ATOM 796 C C . VAL A 1 104 ? 4.666 0.687 -18.152 1.00 93.00 104 VAL A C 1
ATOM 798 O O . VAL A 1 104 ? 4.352 -0.498 -18.102 1.00 93.00 104 VAL A O 1
ATOM 801 N N . HIS A 1 105 ? 5.933 1.103 -18.099 1.00 92.31 105 HIS A N 1
ATOM 802 C CA . HIS A 1 105 ? 7.073 0.181 -17.985 1.00 92.31 105 HIS A CA 1
ATOM 803 C C . HIS A 1 105 ? 7.217 -0.411 -16.577 1.00 92.31 105 HIS A C 1
ATOM 805 O 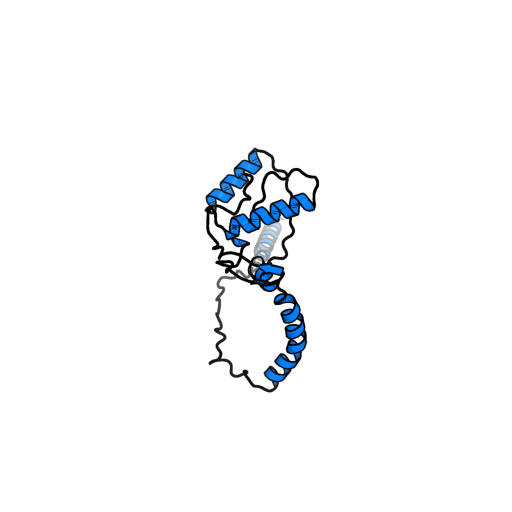O . HIS A 1 105 ? 7.538 -1.580 -16.434 1.00 92.31 105 HIS A O 1
ATOM 811 N N . ALA A 1 106 ? 6.946 0.392 -15.549 1.00 93.94 106 ALA A N 1
ATOM 812 C CA . ALA A 1 106 ? 7.088 0.020 -14.149 1.00 93.94 106 ALA A CA 1
ATOM 813 C C . ALA A 1 106 ? 6.109 0.821 -13.290 1.00 93.94 106 ALA A C 1
ATOM 815 O O . ALA A 1 106 ? 5.730 1.938 -13.658 1.00 93.94 106 ALA A O 1
ATOM 816 N N . SER A 1 107 ? 5.761 0.295 -12.121 1.00 95.94 107 SER A N 1
ATOM 817 C CA . SER A 1 107 ? 5.178 1.070 -11.025 1.00 95.94 107 SER A CA 1
ATOM 818 C C . SER A 1 107 ? 6.101 1.013 -9.810 1.00 95.94 107 SER A C 1
ATOM 820 O O . SER A 1 107 ? 6.851 0.055 -9.620 1.00 95.94 107 SER A O 1
ATOM 822 N N . VAL A 1 108 ? 6.047 2.056 -8.984 1.00 96.19 108 VAL A N 1
ATOM 823 C CA . VAL A 1 108 ? 6.827 2.142 -7.749 1.00 96.19 108 VAL A CA 1
ATOM 824 C C . VAL A 1 108 ? 5.927 2.659 -6.639 1.00 96.19 108 VAL A C 1
ATOM 826 O O . VAL A 1 108 ? 5.218 3.648 -6.822 1.00 96.19 108 VAL A O 1
ATOM 829 N N . GLN A 1 109 ? 5.991 2.015 -5.477 1.00 95.81 109 GLN A N 1
ATOM 830 C CA . GLN A 1 109 ? 5.365 2.489 -4.245 1.00 95.81 109 GLN A CA 1
ATOM 831 C C . GLN A 1 109 ? 6.470 2.797 -3.244 1.00 95.81 109 GLN A C 1
ATOM 833 O O . GLN A 1 109 ? 7.289 1.936 -2.941 1.00 95.81 109 GLN A O 1
ATOM 838 N N . ASN A 1 110 ? 6.508 4.006 -2.683 1.00 95.81 110 ASN A N 1
ATOM 839 C CA . ASN A 1 110 ? 7.510 4.307 -1.666 1.00 95.81 110 ASN A CA 1
ATOM 840 C C . ASN A 1 110 ? 7.283 3.441 -0.413 1.00 95.81 110 ASN A C 1
ATOM 842 O O . ASN A 1 110 ? 6.154 3.308 0.065 1.00 95.81 110 ASN A O 1
ATOM 846 N N . TYR A 1 111 ? 8.365 2.908 0.165 1.00 96.81 111 TYR A N 1
ATOM 847 C CA . TYR A 1 111 ? 8.296 1.957 1.287 1.00 96.81 111 TYR A CA 1
ATOM 848 C C . TYR A 1 111 ? 7.526 2.487 2.513 1.00 96.81 111 TYR A C 1
ATOM 850 O O . TYR A 1 111 ? 6.792 1.752 3.176 1.00 96.81 111 TYR A O 1
ATOM 858 N N . GLY A 1 112 ? 7.671 3.784 2.811 1.00 96.00 112 GLY A N 1
ATOM 859 C CA . GLY A 1 112 ? 6.999 4.439 3.939 1.00 96.00 112 GLY A CA 1
ATOM 860 C C . GLY A 1 112 ? 5.487 4.621 3.762 1.00 96.00 112 GLY A C 1
ATOM 861 O O . GLY A 1 112 ? 4.788 4.795 4.762 1.00 96.00 112 GLY A O 1
ATOM 862 N N . GLY A 1 113 ? 4.998 4.555 2.518 1.00 95.50 113 GLY A N 1
ATOM 863 C CA . GLY A 1 113 ? 3.578 4.641 2.175 1.00 95.50 113 GLY A CA 1
ATOM 864 C C . GLY A 1 113 ? 2.778 3.402 2.587 1.00 95.50 113 GLY A C 1
ATOM 865 O O . GLY A 1 113 ? 1.576 3.504 2.794 1.00 95.50 113 GLY A O 1
ATOM 866 N N . ILE A 1 114 ? 3.452 2.261 2.774 1.00 97.19 114 ILE A N 1
ATOM 867 C CA . ILE A 1 114 ? 2.849 1.008 3.241 1.00 97.19 114 ILE A CA 1
ATOM 868 C C . ILE A 1 114 ? 2.942 0.964 4.768 1.00 97.19 114 ILE A C 1
ATOM 870 O O . ILE A 1 114 ? 4.044 0.988 5.334 1.00 97.19 114 ILE A O 1
ATOM 874 N N . ARG A 1 115 ? 1.802 0.929 5.457 1.00 97.56 115 ARG A N 1
ATOM 875 C CA . ARG A 1 115 ? 1.733 1.243 6.895 1.00 97.56 115 ARG A CA 1
ATOM 876 C C . ARG A 1 115 ? 1.622 0.042 7.823 1.00 97.56 115 ARG A C 1
ATOM 878 O O . ARG A 1 115 ? 1.982 0.181 8.989 1.00 97.56 115 ARG A O 1
ATOM 885 N N . ILE A 1 116 ? 1.289 -1.132 7.301 1.00 97.00 116 ILE A N 1
ATOM 886 C CA . ILE A 1 116 ? 1.361 -2.387 8.057 1.00 97.00 116 ILE A CA 1
ATOM 887 C C . ILE A 1 116 ? 2.727 -3.066 7.900 1.00 97.00 116 ILE A C 1
ATOM 889 O O . ILE A 1 116 ? 3.421 -2.896 6.893 1.00 97.00 116 ILE A O 1
ATOM 893 N N . ALA A 1 117 ? 3.131 -3.825 8.918 1.00 97.38 117 ALA A N 1
ATOM 894 C CA . ALA A 1 117 ? 4.354 -4.629 8.882 1.00 97.38 117 ALA A CA 1
ATOM 895 C C . ALA A 1 117 ? 4.171 -5.938 8.095 1.00 97.38 117 ALA A C 1
ATOM 897 O O . ALA A 1 117 ? 5.135 -6.468 7.552 1.00 97.38 117 ALA A O 1
ATOM 898 N N . GLU A 1 118 ? 2.942 -6.441 8.012 1.00 97.69 118 GLU A N 1
ATOM 899 C CA . GLU A 1 118 ? 2.583 -7.672 7.315 1.00 97.69 118 GLU A CA 1
ATOM 900 C C . GLU A 1 118 ? 1.094 -7.638 6.964 1.00 97.69 118 GLU A C 1
ATOM 902 O O . GLU A 1 118 ? 0.289 -7.182 7.774 1.00 97.69 118 GLU A O 1
ATOM 907 N N . LEU A 1 119 ? 0.729 -8.143 5.782 1.00 98.00 119 LEU A N 1
ATOM 908 C CA . LEU A 1 119 ? -0.648 -8.526 5.481 1.00 98.00 119 LEU A CA 1
ATOM 909 C C . LEU A 1 119 ? -0.840 -10.001 5.872 1.00 98.00 119 LEU A C 1
ATOM 911 O O . LEU A 1 119 ? -0.212 -10.860 5.244 1.00 98.00 119 LEU A O 1
ATOM 915 N N . PRO A 1 120 ? -1.674 -10.328 6.872 1.00 97.00 120 PRO A N 1
ATOM 916 C CA . PRO A 1 120 ? -1.859 -11.707 7.304 1.00 97.00 120 PRO A CA 1
ATOM 917 C C . PRO A 1 120 ? -2.572 -12.549 6.237 1.00 97.00 120 PRO A C 1
ATOM 919 O O . PRO A 1 120 ? -3.291 -12.039 5.377 1.00 97.00 120 PRO A O 1
ATOM 922 N N . ALA A 1 121 ? -2.400 -13.871 6.313 1.00 98.06 121 ALA A N 1
ATOM 923 C CA . ALA A 1 121 ? -3.221 -14.797 5.537 1.00 98.06 121 ALA A CA 1
ATOM 924 C C . ALA A 1 121 ? -4.689 -14.723 5.989 1.00 98.06 121 ALA A C 1
ATOM 926 O O . ALA A 1 121 ? -4.974 -14.514 7.168 1.00 98.06 121 ALA A O 1
ATOM 927 N N . GLY A 1 122 ? -5.625 -14.982 5.077 1.00 98.06 122 GLY A N 1
ATOM 928 C CA . GLY A 1 122 ? -7.054 -14.999 5.387 1.00 98.06 122 GLY A CA 1
ATOM 929 C C . GLY A 1 122 ? -7.820 -13.855 4.738 1.00 98.06 122 GLY A C 1
ATOM 930 O O . GLY A 1 122 ? -7.518 -13.476 3.613 1.00 98.06 122 GLY A O 1
ATOM 931 N N . ALA A 1 123 ? -8.886 -13.387 5.389 1.00 98.06 123 ALA A N 1
ATOM 932 C CA . ALA A 1 123 ? -9.773 -12.368 4.831 1.00 98.06 123 ALA A CA 1
ATOM 933 C C . ALA A 1 123 ? -9.077 -11.004 4.738 1.00 98.06 123 ALA A C 1
ATOM 935 O O . ALA A 1 123 ? -8.450 -10.564 5.694 1.00 98.06 123 ALA A O 1
ATOM 936 N N . ILE A 1 124 ? -9.225 -10.347 3.590 1.00 97.88 124 ILE A N 1
ATOM 937 C CA . ILE A 1 124 ? -8.835 -8.954 3.374 1.00 97.88 124 ILE A CA 1
ATOM 938 C C . ILE A 1 124 ? -10.126 -8.149 3.367 1.00 97.88 124 ILE A C 1
ATOM 940 O O . ILE A 1 124 ? -10.993 -8.397 2.521 1.00 97.88 124 ILE A O 1
ATOM 944 N N . THR A 1 125 ? -10.262 -7.217 4.302 1.00 98.19 125 THR A N 1
ATOM 945 C CA . THR A 1 125 ? -11.413 -6.316 4.359 1.00 98.19 125 THR A CA 1
ATOM 946 C C . THR A 1 125 ? -11.080 -4.946 3.778 1.00 98.19 125 THR A C 1
ATOM 948 O O . THR A 1 125 ? -9.914 -4.631 3.524 1.00 98.19 125 THR A O 1
ATOM 951 N N . VAL A 1 126 ? -12.096 -4.104 3.587 1.00 97.38 126 VAL A N 1
ATOM 952 C CA . VAL A 1 126 ? -11.898 -2.679 3.274 1.00 97.38 126 VAL A CA 1
ATOM 953 C C . VAL A 1 126 ? -11.008 -2.016 4.332 1.00 97.38 126 VAL A C 1
ATOM 955 O O . VAL A 1 126 ? -10.043 -1.339 3.981 1.00 97.38 126 VAL A O 1
ATOM 958 N N . GLY A 1 127 ? -11.260 -2.286 5.617 1.00 97.19 127 GLY A N 1
ATOM 959 C CA . GLY A 1 127 ? -10.443 -1.801 6.732 1.00 97.19 127 GLY A CA 1
ATOM 960 C C . GLY A 1 127 ? -8.982 -2.239 6.628 1.00 97.19 127 GLY A C 1
ATOM 961 O O . GLY A 1 127 ? -8.088 -1.416 6.805 1.00 97.19 127 GLY A O 1
ATOM 962 N N . THR A 1 128 ? -8.719 -3.486 6.215 1.00 97.06 128 THR A N 1
ATOM 963 C CA . THR A 1 128 ? -7.348 -3.963 5.969 1.00 97.06 128 THR A CA 1
ATOM 964 C C . THR A 1 128 ? -6.611 -3.105 4.933 1.00 97.06 128 THR A C 1
ATOM 966 O O . THR A 1 128 ? -5.422 -2.835 5.091 1.00 97.06 128 THR A O 1
ATOM 969 N N . ILE A 1 129 ? -7.293 -2.648 3.876 1.00 95.94 129 ILE A N 1
ATOM 970 C CA . ILE A 1 129 ? -6.681 -1.776 2.860 1.00 95.94 129 ILE A CA 1
ATOM 971 C C . ILE A 1 129 ? -6.438 -0.365 3.403 1.00 95.94 129 ILE A C 1
ATOM 973 O O . ILE A 1 129 ? -5.375 0.198 3.136 1.00 95.94 129 ILE A O 1
ATOM 977 N N . TYR A 1 130 ? -7.365 0.179 4.200 1.00 95.94 130 TYR A N 1
ATOM 978 C CA . TYR A 1 130 ? -7.168 1.465 4.877 1.00 95.94 130 TYR A CA 1
ATOM 979 C C . TYR A 1 130 ? -6.007 1.419 5.874 1.00 95.94 130 TYR A C 1
ATOM 981 O O . TYR A 1 130 ? -5.240 2.369 5.945 1.00 95.94 130 TYR A O 1
ATOM 989 N N . GLU A 1 131 ? -5.802 0.321 6.597 1.00 96.00 131 GLU A N 1
ATOM 990 C CA . GLU A 1 131 ? -4.616 0.157 7.446 1.00 96.00 131 GLU A CA 1
ATOM 991 C C . GLU A 1 131 ? -3.328 0.041 6.620 1.00 96.00 131 GLU A C 1
ATOM 993 O O . GLU A 1 131 ? -2.276 0.545 7.017 1.00 96.00 131 GLU A O 1
ATOM 998 N N . LEU A 1 132 ? -3.399 -0.615 5.458 1.00 96.25 132 LEU A N 1
ATOM 999 C CA . LEU A 1 132 ? -2.264 -0.883 4.577 1.00 96.25 132 LEU A CA 1
ATOM 1000 C C . LEU A 1 132 ? -1.760 0.375 3.849 1.00 96.25 132 LEU A C 1
ATOM 1002 O O . LEU A 1 132 ? -0.553 0.636 3.864 1.00 96.25 132 LEU A O 1
ATOM 1006 N N . MET A 1 133 ? -2.656 1.153 3.239 1.00 95.38 133 MET A N 1
ATOM 1007 C CA . MET A 1 133 ? -2.382 2.409 2.521 1.00 95.38 133 MET A CA 1
ATOM 1008 C C . MET A 1 133 ? -3.409 3.480 2.947 1.00 95.38 133 MET A C 1
ATOM 1010 O O . MET A 1 133 ? -4.306 3.810 2.177 1.00 95.38 133 MET A O 1
ATOM 1014 N N . PRO A 1 134 ? -3.280 4.057 4.158 1.00 96.25 134 PRO A N 1
ATOM 1015 C CA . PRO A 1 134 ? -4.251 5.002 4.733 1.00 96.25 134 PRO A CA 1
ATOM 1016 C C . PRO A 1 134 ? -4.232 6.389 4.089 1.00 96.25 134 PRO A C 1
ATOM 1018 O O . PRO A 1 134 ? -4.995 7.270 4.479 1.00 96.25 134 PRO A O 1
ATOM 1021 N N . PHE A 1 135 ? -3.302 6.628 3.171 1.00 94.75 135 PHE A N 1
ATOM 1022 C CA . PHE A 1 135 ? -3.183 7.907 2.499 1.00 94.75 135 PHE A CA 1
ATOM 1023 C C . PHE A 1 135 ? -4.087 7.886 1.278 1.00 94.75 135 PHE A C 1
ATOM 1025 O O . PHE A 1 135 ? -3.980 6.978 0.455 1.00 94.75 135 PHE A O 1
ATOM 1032 N N . ASP A 1 136 ? -4.924 8.909 1.142 1.00 91.50 136 ASP A N 1
ATOM 1033 C CA . ASP A 1 136 ? -5.794 9.122 -0.018 1.00 91.50 136 ASP A CA 1
ATOM 1034 C C . ASP A 1 136 ? -4.978 9.599 -1.239 1.00 91.50 136 ASP A C 1
ATOM 1036 O O . ASP A 1 136 ? -5.164 10.679 -1.800 1.00 91.50 136 ASP A O 1
ATOM 1040 N N . ASN A 1 137 ? -3.956 8.814 -1.587 1.00 93.31 137 ASN A N 1
ATOM 1041 C CA . ASN A 1 137 ? -3.027 9.088 -2.667 1.00 93.31 137 ASN A CA 1
ATOM 1042 C C . ASN A 1 137 ? -3.680 8.760 -4.008 1.00 93.31 137 ASN A C 1
ATOM 1044 O O . ASN A 1 137 ? -4.325 7.728 -4.181 1.00 93.31 137 ASN A O 1
ATOM 1048 N N . THR A 1 138 ? -3.428 9.604 -5.005 1.00 93.88 138 THR A N 1
ATOM 1049 C CA . THR A 1 138 ? -3.863 9.346 -6.379 1.00 93.88 138 THR A CA 1
ATOM 1050 C C . THR A 1 138 ? -2.818 8.529 -7.137 1.00 93.88 138 THR A C 1
ATOM 1052 O O . THR A 1 138 ? -1.619 8.797 -7.048 1.00 93.88 138 THR A O 1
ATOM 1055 N N . LEU A 1 139 ? -3.273 7.563 -7.937 1.00 94.31 139 LEU A N 1
ATOM 1056 C CA . LEU A 1 139 ? -2.425 6.866 -8.901 1.00 94.31 139 LEU A CA 1
ATOM 1057 C C . LEU A 1 139 ? -2.072 7.807 -10.061 1.00 94.31 139 LEU A C 1
ATOM 1059 O O . LEU A 1 139 ? -2.958 8.279 -10.772 1.00 94.31 139 LEU A O 1
ATOM 1063 N N . VAL A 1 140 ? -0.779 8.042 -10.272 1.00 95.31 140 VAL A N 1
ATOM 1064 C CA . VAL A 1 140 ? -0.264 8.913 -11.337 1.00 95.31 140 VAL A CA 1
ATOM 1065 C C . VAL A 1 140 ? 0.673 8.146 -12.264 1.00 95.31 140 VAL A C 1
ATOM 1067 O O . VAL A 1 140 ? 1.450 7.303 -11.820 1.00 95.31 140 VAL A O 1
ATOM 1070 N N . ILE A 1 141 ? 0.609 8.455 -13.559 1.00 95.56 141 ILE A N 1
ATOM 1071 C CA . ILE A 1 141 ? 1.552 7.960 -14.566 1.00 95.56 141 ILE A CA 1
ATOM 1072 C C . ILE A 1 141 ? 2.462 9.125 -14.937 1.00 95.56 141 ILE A C 1
ATOM 1074 O O . ILE A 1 141 ? 1.979 10.196 -15.301 1.00 95.56 141 ILE A O 1
ATOM 1078 N N . VAL A 1 142 ? 3.771 8.911 -14.838 1.00 95.19 142 VAL A N 1
ATOM 1079 C CA . VAL A 1 142 ? 4.787 9.911 -15.172 1.00 95.19 142 VAL A CA 1
ATOM 1080 C C . VAL A 1 142 ? 5.709 9.375 -16.260 1.00 95.19 142 VAL A C 1
ATOM 1082 O O . VAL A 1 142 ? 6.109 8.212 -16.232 1.00 95.19 142 VAL A O 1
ATOM 1085 N N . GLU A 1 143 ? 6.055 10.233 -17.214 1.00 95.44 143 GLU A N 1
ATOM 1086 C CA . GLU A 1 143 ? 7.105 9.966 -18.192 1.00 95.44 143 GLU A CA 1
ATOM 1087 C C . GLU A 1 143 ? 8.402 10.619 -17.710 1.00 95.44 143 GLU A C 1
ATOM 1089 O O . GLU A 1 143 ? 8.424 11.803 -17.368 1.00 95.44 143 GLU A O 1
ATOM 1094 N N . LEU A 1 144 ? 9.482 9.841 -17.652 1.00 96.12 144 LEU A N 1
ATOM 1095 C CA . LEU A 1 144 ? 10.787 10.308 -17.195 1.00 96.12 144 LEU A CA 1
ATOM 1096 C C . LEU A 1 144 ? 11.787 10.248 -18.347 1.00 96.12 144 LEU A C 1
ATOM 1098 O O . LEU A 1 144 ? 11.869 9.253 -19.065 1.00 96.12 144 LEU A O 1
ATOM 1102 N N . SER A 1 145 ? 12.605 11.291 -18.478 1.00 97.81 145 SER A N 1
ATOM 1103 C CA . SER A 1 145 ? 13.808 11.219 -19.304 1.00 97.81 145 SER A CA 1
ATOM 1104 C C . SER A 1 145 ? 14.809 10.233 -18.692 1.00 97.81 145 SER A C 1
ATOM 1106 O O . SER A 1 145 ? 14.816 10.019 -17.479 1.00 97.81 145 SER A O 1
ATOM 1108 N N . ALA A 1 146 ? 15.698 9.662 -19.509 1.00 97.12 146 ALA A N 1
ATOM 1109 C CA . ALA A 1 146 ? 16.692 8.702 -19.023 1.00 97.12 146 ALA A CA 1
ATOM 1110 C C . ALA A 1 146 ? 17.544 9.226 -17.838 1.00 97.12 146 ALA A C 1
ATOM 1112 O O . ALA A 1 146 ? 17.684 8.493 -16.858 1.00 97.12 146 ALA A O 1
ATOM 1113 N N . PRO A 1 147 ? 18.040 10.485 -17.831 1.00 98.31 147 PRO A N 1
ATOM 1114 C CA . PRO A 1 147 ? 18.761 11.016 -16.671 1.00 98.31 147 PRO A CA 1
ATOM 1115 C C . PRO A 1 147 ? 17.899 11.106 -15.404 1.00 98.31 147 PRO A C 1
ATOM 1117 O O . PRO A 1 147 ? 18.387 10.847 -14.307 1.00 98.31 147 PRO A O 1
ATOM 1120 N N . MET A 1 148 ? 16.614 11.454 -15.542 1.00 98.19 148 MET A N 1
ATOM 1121 C CA . MET A 1 148 ? 15.701 11.535 -14.400 1.00 98.19 148 MET A CA 1
ATOM 1122 C C . MET A 1 148 ? 15.360 10.147 -13.854 1.00 98.19 148 MET A C 1
ATOM 1124 O O . MET A 1 148 ? 15.307 9.966 -12.640 1.00 98.19 148 MET A O 1
ATOM 1128 N N . ALA A 1 149 ? 15.179 9.161 -14.736 1.00 96.31 149 ALA A N 1
ATOM 1129 C CA . ALA A 1 149 ? 14.986 7.771 -14.340 1.00 96.31 149 ALA A CA 1
ATOM 1130 C C . ALA A 1 149 ? 16.191 7.253 -13.539 1.00 96.31 149 ALA A C 1
ATOM 1132 O O . ALA A 1 149 ? 16.002 6.700 -12.460 1.00 96.31 149 ALA A O 1
ATOM 1133 N N . GLN A 1 150 ? 17.422 7.521 -13.995 1.00 97.69 150 GLN A N 1
ATOM 1134 C CA . GLN A 1 150 ? 18.628 7.151 -13.248 1.00 97.69 150 GLN A CA 1
ATOM 1135 C C . GLN A 1 150 ? 18.665 7.808 -11.861 1.00 97.69 150 GLN A C 1
ATOM 1137 O O . GLN A 1 150 ? 18.845 7.115 -10.865 1.00 97.69 150 GLN A O 1
ATOM 1142 N N . HIS A 1 151 ? 18.411 9.118 -11.775 1.00 98.31 151 HIS A N 1
ATOM 1143 C CA . HIS A 1 151 ? 18.371 9.821 -10.489 1.00 98.31 151 HIS A CA 1
ATOM 1144 C C . HIS A 1 151 ? 17.298 9.251 -9.545 1.00 98.31 151 HIS A C 1
ATOM 1146 O O . HIS A 1 151 ? 17.503 9.157 -8.333 1.00 98.31 151 HIS A O 1
ATOM 1152 N N . PHE A 1 152 ? 16.149 8.845 -10.086 1.00 97.12 152 PHE A N 1
ATOM 1153 C CA . PHE A 1 152 ? 15.096 8.196 -9.314 1.00 97.12 152 PHE A CA 1
ATOM 1154 C C . PHE A 1 152 ? 15.524 6.816 -8.795 1.00 97.12 152 PHE A C 1
ATOM 1156 O O . PHE A 1 152 ? 15.301 6.514 -7.622 1.00 97.12 152 PHE A O 1
ATOM 1163 N N . PHE A 1 153 ? 16.195 6.006 -9.614 1.00 96.12 153 PHE A N 1
ATOM 1164 C CA . PHE A 1 153 ? 16.723 4.705 -9.190 1.00 96.12 153 PHE A CA 1
ATOM 1165 C C . PHE A 1 153 ? 17.816 4.842 -8.127 1.00 96.12 153 PHE A C 1
ATOM 1167 O O . PHE A 1 153 ? 17.775 4.133 -7.120 1.00 96.12 153 PHE A O 1
ATOM 1174 N N . ASP A 1 154 ? 18.724 5.807 -8.282 1.00 98.19 154 ASP A N 1
ATOM 1175 C CA . ASP A 1 154 ? 19.752 6.113 -7.282 1.00 98.19 154 ASP A CA 1
ATOM 1176 C C . ASP A 1 154 ? 19.111 6.542 -5.952 1.00 98.19 154 ASP A C 1
ATOM 1178 O O . ASP A 1 154 ? 19.539 6.115 -4.876 1.00 98.19 154 ASP A O 1
ATOM 1182 N N . HIS A 1 155 ? 18.032 7.334 -6.009 1.00 97.62 155 HIS A N 1
ATOM 1183 C CA . HIS A 1 155 ? 17.266 7.719 -4.824 1.00 97.62 155 HIS A CA 1
ATOM 1184 C C . HIS A 1 155 ? 16.634 6.509 -4.127 1.00 97.62 155 HIS A C 1
ATOM 1186 O O . HIS A 1 155 ? 16.736 6.382 -2.905 1.00 97.62 155 HIS A O 1
ATOM 1192 N N . ILE A 1 156 ? 15.997 5.614 -4.886 1.00 97.06 156 ILE A N 1
ATOM 1193 C CA . ILE A 1 156 ? 15.399 4.385 -4.354 1.00 97.06 156 ILE A CA 1
ATOM 1194 C C . ILE A 1 156 ? 16.471 3.528 -3.668 1.00 97.06 156 ILE A C 1
ATOM 1196 O O . ILE A 1 156 ? 16.284 3.110 -2.520 1.00 97.06 156 ILE A O 1
ATOM 1200 N N . ALA A 1 157 ? 17.609 3.314 -4.330 1.00 96.75 157 ALA A N 1
ATOM 1201 C CA . ALA A 1 157 ? 18.724 2.538 -3.795 1.00 96.75 157 ALA A CA 1
ATOM 1202 C C . ALA A 1 157 ? 19.279 3.157 -2.500 1.00 96.75 157 ALA A C 1
ATOM 1204 O O . ALA A 1 157 ? 19.446 2.458 -1.499 1.00 96.75 157 ALA A O 1
ATOM 1205 N N . ALA A 1 158 ? 19.464 4.481 -2.465 1.00 98.00 158 ALA A N 1
ATOM 1206 C CA . ALA A 1 158 ? 19.930 5.205 -1.280 1.00 98.00 158 ALA A CA 1
ATOM 1207 C C . ALA A 1 158 ? 18.962 5.120 -0.082 1.00 98.00 158 ALA A C 1
ATOM 1209 O O . ALA A 1 158 ? 19.368 5.331 1.061 1.00 98.00 158 ALA A O 1
ATOM 1210 N N . LYS A 1 159 ? 17.681 4.808 -0.317 1.00 96.94 159 LYS A N 1
ATOM 1211 C CA . LYS A 1 159 ? 16.665 4.581 0.726 1.00 96.94 159 LYS A CA 1
ATOM 1212 C C . LYS A 1 159 ? 16.523 3.113 1.140 1.00 96.94 159 LYS A C 1
ATOM 1214 O O . LYS A 1 159 ? 15.590 2.794 1.876 1.00 96.94 159 LYS A O 1
ATOM 1219 N N . GLY A 1 160 ? 17.429 2.240 0.699 1.00 96.44 160 GLY A N 1
ATOM 1220 C CA . GLY A 1 160 ? 17.405 0.806 0.994 1.00 96.44 160 GLY A CA 1
ATOM 1221 C C . GLY A 1 160 ? 16.521 -0.010 0.050 1.00 96.44 160 GLY A C 1
ATOM 1222 O O . GLY A 1 160 ? 16.307 -1.185 0.314 1.00 96.44 160 GLY A O 1
ATOM 1223 N N . GLY A 1 161 ? 16.020 0.587 -1.037 1.00 96.62 161 GLY A N 1
ATOM 1224 C CA . GLY A 1 161 ? 15.117 -0.045 -2.001 1.00 96.62 161 GLY A CA 1
ATOM 1225 C C . GLY A 1 161 ? 13.642 0.200 -1.690 1.00 96.62 161 GLY A C 1
ATOM 1226 O O . GLY A 1 161 ? 13.238 0.271 -0.529 1.00 96.62 161 GLY A O 1
ATOM 1227 N N . TRP A 1 162 ? 12.833 0.354 -2.734 1.00 96.88 162 TRP A N 1
ATOM 1228 C CA . TRP A 1 162 ? 11.383 0.527 -2.665 1.00 96.88 162 TRP A CA 1
ATOM 1229 C C . TRP A 1 162 ? 10.706 -0.559 -3.501 1.00 96.88 162 TRP A C 1
ATOM 1231 O O . TRP A 1 162 ? 11.308 -1.026 -4.463 1.00 96.88 162 TRP A O 1
ATOM 1241 N N . PRO A 1 163 ? 9.460 -0.925 -3.167 1.00 96.25 163 PRO A N 1
ATOM 1242 C CA . PRO A 1 163 ? 8.633 -1.782 -4.003 1.00 96.25 163 PRO A CA 1
ATOM 1243 C C . PRO A 1 163 ? 8.569 -1.342 -5.471 1.00 96.25 163 PRO A C 1
ATOM 1245 O O . PRO A 1 163 ? 8.194 -0.201 -5.757 1.00 96.25 163 PRO A O 1
ATOM 1248 N N . VAL A 1 164 ? 8.871 -2.271 -6.377 1.00 95.69 164 VAL A N 1
ATOM 1249 C CA . VAL A 1 164 ? 8.773 -2.118 -7.836 1.00 95.69 164 VAL A CA 1
ATOM 1250 C C . VAL A 1 164 ? 7.994 -3.313 -8.395 1.00 95.69 164 VAL A C 1
ATOM 1252 O O . VAL A 1 164 ? 8.088 -4.410 -7.846 1.00 95.69 164 VAL A O 1
ATOM 1255 N N . SER A 1 165 ? 7.184 -3.107 -9.435 1.00 95.31 165 SER A N 1
ATOM 1256 C CA . SER A 1 165 ? 6.430 -4.197 -10.068 1.00 95.31 165 SER A CA 1
ATOM 1257 C C . SER A 1 165 ? 7.329 -5.194 -10.806 1.00 95.31 165 SER A C 1
ATOM 1259 O O . SER A 1 165 ? 8.460 -4.879 -11.170 1.00 95.31 165 SER A O 1
ATOM 1261 N N . LYS A 1 166 ? 6.821 -6.405 -11.059 1.00 80.56 166 LYS A N 1
ATOM 1262 C CA . LYS A 1 166 ? 7.593 -7.543 -11.598 1.00 80.56 166 LYS A CA 1
ATOM 1263 C C . LYS A 1 166 ? 8.210 -7.338 -12.994 1.00 80.56 166 LYS A C 1
ATOM 1265 O O . LYS A 1 166 ? 8.986 -8.178 -13.434 1.00 80.56 166 LYS A O 1
ATOM 1270 N N . GLU A 1 167 ? 7.752 -6.335 -13.747 1.00 61.16 167 GLU A N 1
ATOM 1271 C CA . GLU A 1 167 ? 8.075 -6.136 -15.174 1.00 61.16 167 GLU A CA 1
ATOM 1272 C C . GLU A 1 167 ? 9.375 -5.330 -15.386 1.00 61.16 167 GLU A C 1
ATOM 1274 O O . GLU A 1 167 ? 9.622 -4.846 -16.493 1.00 61.16 167 GLU A O 1
ATOM 1279 N N . VAL A 1 168 ? 10.193 -5.170 -14.339 1.00 50.88 168 VAL A N 1
ATOM 1280 C CA . VAL A 1 168 ? 11.446 -4.395 -14.354 1.00 50.88 168 VAL A CA 1
ATOM 1281 C C . VAL A 1 168 ? 12.657 -5.295 -14.180 1.00 50.88 168 VAL A C 1
ATOM 1283 O O . VAL A 1 168 ? 12.619 -6.166 -13.284 1.00 50.88 168 VAL A O 1
#